Protein AF-A0A8D8QLC4-F1 (afdb_monomer_lite)

Sequence (156 aa):
MTACIPCSSRIAPEDLDRWTDNIQNVLMADEGRGRSSHQKAEACAKFKRDARALVEYADENINFNVHQMTLLYAALDKDLEDLHNALARTLSSTSHLLDNEYVIFRKYLLKQKLSLHKKHGHSSGKLSPTSQAAKDRQNEGLHAKHHHHHGIGSAK

Secondary structure (DSSP, 8-state):
--PPPPTTPPPPHHHHHHHHH-HHHHHHSHHHHHHHHHHHHHHHHHHHHHHHHHHHHHHHHS---HHHHHHHHHHHTS-HHHHHHHHHHHHHHHHHHHHHHHHHHHHHHHHHHHHHHHHHTS-S--------------------------------

Organism: NCBI:txid428564

Radius of gyration: 39.51 Å; chains: 1; bounding box: 55×62×118 Å

pLDDT: mean 75.78, std 21.24, range [33.44, 96.88]

Structure (mmCIF, N/CA/C/O backbone):
data_AF-A0A8D8QLC4-F1
#
_entry.id   AF-A0A8D8QLC4-F1
#
loop_
_atom_site.group_PDB
_atom_site.id
_atom_site.type_symbol
_atom_site.label_atom_id
_atom_site.label_alt_id
_atom_site.label_comp_id
_atom_site.label_asym_id
_atom_site.label_entity_id
_atom_site.label_seq_id
_atom_site.pdbx_PDB_ins_code
_atom_site.Cartn_x
_atom_site.Cartn_y
_atom_site.Cartn_z
_atom_site.occupancy
_atom_site.B_iso_or_equiv
_atom_site.auth_seq_id
_atom_site.auth_comp_id
_atom_site.auth_asym_id
_atom_site.auth_atom_id
_atom_site.pdbx_PDB_model_num
ATOM 1 N N . MET A 1 1 ? 9.862 -5.034 -32.829 1.00 33.81 1 MET A N 1
ATOM 2 C CA . MET A 1 1 ? 10.266 -5.920 -31.718 1.00 33.81 1 MET A CA 1
ATOM 3 C C . MET A 1 1 ? 11.214 -5.123 -30.836 1.00 33.81 1 MET A C 1
ATOM 5 O O . MET A 1 1 ? 12.350 -4.912 -31.231 1.00 33.81 1 MET A O 1
ATOM 9 N N . THR A 1 2 ? 10.734 -4.564 -29.728 1.00 42.97 2 THR A N 1
ATOM 10 C CA . THR A 1 2 ? 11.569 -3.819 -28.775 1.00 42.97 2 THR A CA 1
ATOM 11 C C . THR A 1 2 ? 12.297 -4.823 -27.887 1.00 42.97 2 THR A C 1
ATOM 13 O O . THR A 1 2 ? 11.678 -5.497 -27.069 1.00 42.97 2 THR A O 1
ATOM 16 N N . ALA A 1 3 ? 13.600 -4.985 -28.112 1.00 52.34 3 ALA A N 1
ATOM 17 C CA . ALA A 1 3 ? 14.446 -5.835 -27.286 1.00 52.34 3 ALA A CA 1
ATOM 18 C C . ALA A 1 3 ? 14.558 -5.230 -25.878 1.00 52.34 3 ALA A C 1
ATOM 20 O O . ALA A 1 3 ? 14.853 -4.044 -25.732 1.00 52.34 3 ALA A O 1
ATOM 21 N N . CYS A 1 4 ? 14.303 -6.032 -24.843 1.00 57.25 4 CYS A N 1
ATOM 22 C CA . CYS A 1 4 ? 14.562 -5.631 -23.464 1.00 57.25 4 CYS A CA 1
ATOM 23 C C . CYS A 1 4 ? 16.061 -5.356 -23.289 1.00 57.25 4 CYS A C 1
ATOM 25 O O . CYS A 1 4 ? 16.894 -6.186 -23.656 1.00 57.25 4 CYS A O 1
ATOM 27 N N . ILE A 1 5 ? 16.400 -4.200 -22.721 1.00 59.06 5 ILE A N 1
ATOM 28 C CA . ILE A 1 5 ? 17.781 -3.851 -22.385 1.00 59.06 5 ILE A CA 1
ATOM 29 C C . ILE A 1 5 ? 18.196 -4.710 -21.184 1.00 59.06 5 ILE A C 1
ATOM 31 O O . ILE A 1 5 ? 17.464 -4.731 -20.192 1.00 59.06 5 ILE A O 1
ATOM 35 N N . PRO A 1 6 ? 19.333 -5.424 -21.238 1.00 60.47 6 PRO A N 1
ATOM 36 C CA . PRO A 1 6 ? 19.808 -6.211 -20.108 1.00 60.47 6 PRO A CA 1
ATOM 37 C C . PRO A 1 6 ? 19.985 -5.317 -18.876 1.00 60.47 6 PRO A C 1
ATOM 39 O O . PRO A 1 6 ? 20.730 -4.342 -18.917 1.00 60.47 6 PRO A O 1
ATOM 42 N N . CYS A 1 7 ? 19.349 -5.660 -17.753 1.00 59.00 7 CYS A N 1
ATOM 43 C CA . CYS A 1 7 ? 19.458 -4.903 -16.496 1.00 59.00 7 CYS A CA 1
ATOM 44 C C . CYS A 1 7 ? 20.906 -4.790 -15.967 1.00 59.00 7 CYS A C 1
ATOM 46 O O . CYS A 1 7 ? 21.176 -3.996 -15.071 1.00 59.00 7 CYS A O 1
ATOM 48 N N . SER A 1 8 ? 21.834 -5.569 -16.529 1.00 58.56 8 SER A N 1
ATOM 49 C CA . SER A 1 8 ? 23.240 -5.699 -16.148 1.00 58.56 8 SER A CA 1
ATOM 50 C C . SER A 1 8 ? 24.239 -5.021 -17.099 1.00 58.56 8 SER A C 1
ATOM 52 O O . SER A 1 8 ? 25.445 -5.147 -16.879 1.00 58.56 8 SER A O 1
ATOM 54 N N . SER A 1 9 ? 23.807 -4.281 -18.130 1.00 70.19 9 SER A N 1
ATOM 55 C CA . SER A 1 9 ? 24.752 -3.459 -18.901 1.00 70.19 9 SER A CA 1
ATOM 56 C C . SER A 1 9 ? 25.266 -2.301 -18.038 1.00 70.19 9 SER A C 1
ATOM 58 O O . SER A 1 9 ? 24.480 -1.579 -17.419 1.00 70.19 9 SER A O 1
ATOM 60 N N . ARG A 1 10 ? 26.596 -2.141 -17.971 1.00 79.00 10 ARG A N 1
ATOM 61 C CA . ARG A 1 10 ? 27.237 -0.988 -17.322 1.00 79.00 10 ARG A CA 1
ATOM 62 C C . ARG A 1 10 ? 26.821 0.288 -18.051 1.00 79.00 10 ARG A C 1
ATOM 64 O O . ARG A 1 10 ? 26.969 0.360 -19.265 1.00 79.00 10 ARG A O 1
ATOM 71 N N . ILE A 1 11 ? 26.341 1.270 -17.294 1.00 82.25 11 ILE A N 1
ATOM 72 C CA . ILE A 1 11 ? 26.126 2.634 -17.786 1.00 82.25 11 ILE A CA 1
ATOM 73 C C . ILE A 1 11 ? 27.504 3.295 -17.866 1.00 82.25 11 ILE A C 1
ATOM 75 O O . ILE A 1 11 ? 28.285 3.190 -16.914 1.00 82.25 11 ILE A O 1
ATOM 79 N N . ALA A 1 12 ? 27.820 3.923 -18.997 1.00 86.50 12 ALA A N 1
ATOM 80 C CA . ALA A 1 12 ? 29.037 4.716 -19.108 1.00 86.50 12 ALA A CA 1
ATOM 81 C C . ALA A 1 12 ? 28.963 5.895 -18.114 1.00 86.50 12 ALA A C 1
ATOM 83 O O . ALA A 1 12 ? 27.895 6.502 -17.998 1.00 86.50 12 ALA A O 1
ATOM 84 N N . PRO A 1 13 ? 30.035 6.225 -17.373 1.00 86.31 13 PRO A N 1
ATOM 85 C CA . PRO A 1 13 ? 30.008 7.313 -16.392 1.00 86.31 13 PRO A CA 1
ATOM 86 C C . PRO A 1 13 ? 29.487 8.639 -16.965 1.00 86.31 13 PRO A C 1
ATOM 88 O O . PRO A 1 13 ? 28.714 9.331 -16.315 1.00 86.31 13 PRO A O 1
ATOM 91 N N . GLU A 1 14 ? 29.817 8.939 -18.220 1.00 88.12 14 GLU A N 1
ATOM 92 C CA . GLU A 1 14 ? 29.409 10.160 -18.919 1.00 88.12 14 GLU A CA 1
ATOM 93 C C . GLU A 1 14 ? 27.904 10.184 -19.225 1.00 88.12 14 GLU A C 1
ATOM 95 O O . GLU A 1 14 ? 27.262 11.236 -19.207 1.00 88.12 14 GLU A O 1
ATOM 100 N N . ASP A 1 15 ? 27.328 9.015 -19.513 1.00 84.25 15 ASP A N 1
ATOM 101 C CA . ASP A 1 15 ? 25.888 8.867 -19.706 1.00 84.25 15 ASP A CA 1
ATOM 102 C C . ASP A 1 15 ? 25.151 8.972 -18.374 1.00 84.25 15 ASP A C 1
ATOM 104 O O . ASP A 1 15 ? 24.078 9.569 -18.329 1.00 84.25 15 ASP A O 1
ATOM 108 N N . LEU A 1 16 ? 25.738 8.443 -17.296 1.00 86.19 16 LEU A N 1
ATOM 109 C CA . LEU A 1 16 ? 25.187 8.551 -15.951 1.00 86.19 16 LEU A CA 1
ATOM 110 C C . LEU A 1 16 ? 25.125 10.013 -15.502 1.00 86.19 16 LEU A C 1
ATOM 112 O O . LEU A 1 16 ? 24.038 10.462 -15.149 1.00 86.19 16 LEU A O 1
ATOM 116 N N . ASP A 1 17 ? 26.237 10.749 -15.593 1.00 87.75 17 ASP A N 1
ATOM 117 C CA . ASP A 1 17 ? 26.304 12.169 -15.226 1.00 87.75 17 ASP A CA 1
ATOM 118 C C . ASP A 1 17 ? 25.261 12.979 -16.012 1.00 87.75 17 ASP A C 1
ATOM 120 O O . ASP A 1 17 ? 24.393 13.640 -15.432 1.00 87.75 17 ASP A O 1
ATOM 124 N N . ARG A 1 18 ? 25.236 12.806 -17.343 1.00 88.25 18 ARG A N 1
ATOM 125 C CA . ARG A 1 18 ? 24.264 13.470 -18.224 1.00 88.25 18 ARG A CA 1
ATOM 126 C C . ARG A 1 18 ? 22.819 13.126 -17.862 1.00 88.25 18 ARG A C 1
ATOM 128 O O . ARG A 1 18 ? 21.941 13.987 -17.942 1.00 88.25 18 ARG A O 1
ATOM 135 N N . TRP A 1 19 ? 22.533 11.871 -17.527 1.00 88.44 19 TRP A N 1
ATOM 136 C CA . TRP A 1 19 ? 21.195 11.424 -17.137 1.00 88.44 19 TRP A CA 1
ATOM 137 C C . TRP A 1 19 ? 20.780 11.952 -15.766 1.00 88.44 19 TRP A C 1
ATOM 139 O O . TRP A 1 19 ? 19.604 12.255 -15.571 1.00 88.44 19 TRP A O 1
ATOM 149 N N . THR A 1 20 ? 21.718 12.101 -14.833 1.00 87.94 20 THR A N 1
ATOM 150 C CA . THR A 1 20 ? 21.427 12.628 -13.496 1.00 87.94 20 THR A CA 1
ATOM 151 C C . THR A 1 20 ? 21.218 14.138 -13.466 1.00 87.94 20 THR A C 1
ATOM 153 O O . THR A 1 20 ? 20.483 14.613 -12.604 1.00 87.94 20 THR A O 1
ATOM 156 N N . ASP A 1 21 ? 21.768 14.884 -14.427 1.00 90.19 21 ASP A N 1
ATOM 157 C CA . ASP A 1 21 ? 21.610 16.343 -14.495 1.00 90.19 21 ASP A CA 1
ATOM 158 C C . ASP A 1 21 ? 20.165 16.788 -14.779 1.00 90.19 21 ASP A C 1
ATOM 160 O O . ASP A 1 21 ? 19.713 17.828 -14.295 1.00 90.19 21 ASP A O 1
ATOM 164 N N . ASN A 1 22 ? 19.424 16.032 -15.599 1.00 87.81 22 ASN A N 1
ATOM 165 C CA . ASN A 1 22 ? 18.064 16.394 -15.999 1.00 87.81 22 ASN A CA 1
ATOM 166 C C . ASN A 1 22 ? 17.252 15.167 -16.428 1.00 87.81 22 ASN A C 1
ATOM 168 O O . ASN A 1 22 ? 17.660 14.407 -17.305 1.00 87.81 22 ASN A O 1
ATOM 172 N N . ILE A 1 23 ? 16.030 15.039 -15.904 1.00 87.38 23 ILE A N 1
ATOM 173 C CA . ILE A 1 23 ? 15.100 13.966 -16.274 1.00 87.38 23 ILE A CA 1
ATOM 174 C C . ILE A 1 23 ? 14.807 13.915 -17.782 1.00 87.38 23 ILE A C 1
ATOM 176 O O . ILE A 1 23 ? 14.619 12.834 -18.332 1.00 87.38 23 ILE A O 1
ATOM 180 N N . GLN A 1 24 ? 14.830 15.052 -18.483 1.00 89.12 24 GLN A N 1
ATOM 181 C CA . GLN A 1 24 ? 14.664 15.082 -19.937 1.00 89.12 24 GLN A CA 1
ATOM 182 C C . GLN A 1 24 ? 15.781 14.318 -20.658 1.00 89.12 24 GLN A C 1
ATOM 184 O O . GLN A 1 24 ? 15.518 13.662 -21.661 1.00 89.12 24 GLN A O 1
ATOM 189 N N . ASN A 1 25 ? 17.002 14.298 -20.118 1.00 89.56 25 ASN A N 1
ATOM 190 C CA . ASN A 1 25 ? 18.113 13.549 -20.707 1.00 89.56 25 ASN A CA 1
ATOM 191 C C . ASN A 1 25 ? 17.887 12.031 -20.607 1.00 89.56 25 ASN A C 1
ATOM 193 O O . ASN A 1 25 ? 18.205 11.299 -21.544 1.00 89.56 25 ASN A O 1
ATOM 197 N N . VAL A 1 26 ? 17.279 11.568 -19.508 1.00 86.88 26 VAL A N 1
ATOM 198 C CA . VAL A 1 26 ? 16.843 10.171 -19.333 1.00 86.88 26 VAL A CA 1
ATOM 199 C C . VAL A 1 26 ? 15.726 9.836 -20.313 1.00 86.88 26 VAL A C 1
ATOM 201 O O . V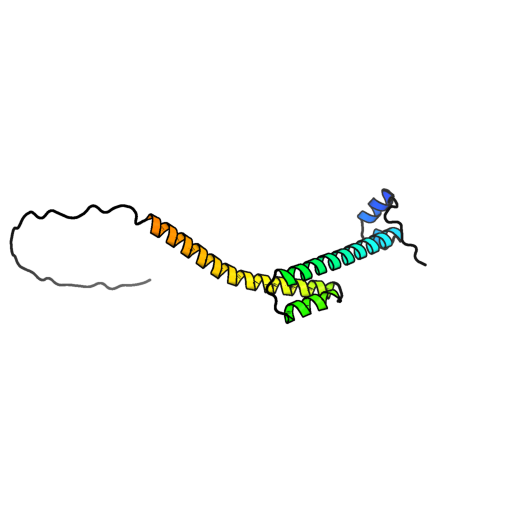AL A 1 26 ? 15.755 8.788 -20.950 1.00 86.88 26 VAL A O 1
ATOM 204 N N . LEU A 1 27 ? 14.741 10.730 -20.439 1.00 86.44 27 LEU A N 1
ATOM 205 C CA . LEU A 1 27 ? 13.567 10.508 -21.275 1.00 86.44 27 LEU A CA 1
ATOM 206 C C . LEU A 1 27 ? 13.882 10.551 -22.765 1.00 86.44 27 LEU A C 1
ATOM 208 O O . LEU A 1 27 ? 13.174 9.895 -23.515 1.00 86.44 27 LEU A O 1
ATOM 212 N N . MET A 1 28 ? 14.901 11.291 -23.202 1.00 86.81 28 MET A N 1
ATOM 213 C CA . MET A 1 28 ? 15.283 11.374 -24.614 1.00 86.81 28 MET A CA 1
ATOM 214 C C . MET A 1 28 ? 16.191 10.219 -25.053 1.00 86.81 28 MET A C 1
ATOM 216 O O . MET A 1 28 ? 16.121 9.808 -26.211 1.00 86.81 28 MET A O 1
ATOM 220 N N . ALA A 1 29 ? 16.991 9.654 -24.145 1.00 85.38 29 ALA A N 1
ATOM 221 C CA . ALA A 1 29 ? 17.830 8.495 -24.431 1.00 85.38 29 ALA A CA 1
ATOM 222 C C . ALA A 1 29 ? 17.007 7.194 -24.436 1.00 85.38 29 ALA A C 1
ATOM 224 O O . ALA A 1 29 ? 16.302 6.901 -23.471 1.00 85.38 29 ALA A O 1
ATOM 225 N N . ASP A 1 30 ? 17.136 6.373 -25.484 1.00 83.19 30 ASP A N 1
ATOM 226 C CA . ASP A 1 30 ? 16.444 5.075 -25.567 1.00 83.19 30 ASP A CA 1
ATOM 227 C C . ASP A 1 30 ? 16.769 4.169 -24.375 1.00 83.19 30 ASP A C 1
ATOM 229 O O . ASP A 1 30 ? 15.872 3.563 -23.783 1.00 83.19 30 ASP A O 1
ATOM 233 N N . GLU A 1 31 ? 18.040 4.136 -23.972 1.00 84.38 31 GLU A N 1
ATOM 234 C CA . GLU A 1 31 ? 18.481 3.348 -22.826 1.00 84.38 31 GLU A CA 1
ATOM 235 C C . GLU A 1 31 ? 17.983 3.910 -21.488 1.00 84.38 31 GLU A C 1
ATOM 237 O O . GLU A 1 31 ? 17.482 3.152 -20.653 1.00 84.38 31 GLU A O 1
ATOM 242 N N . GLY A 1 32 ? 18.036 5.233 -21.306 1.00 82.19 32 GLY A N 1
ATOM 243 C CA . GLY A 1 32 ? 17.521 5.903 -20.110 1.00 82.19 32 GLY A CA 1
ATOM 244 C C . GLY A 1 32 ? 16.019 5.669 -19.924 1.00 82.19 32 GLY A C 1
ATOM 245 O O . GLY A 1 32 ? 15.570 5.254 -18.852 1.00 82.19 32 GLY A O 1
ATOM 246 N N . ARG A 1 33 ? 15.239 5.831 -20.997 1.00 85.94 33 ARG A N 1
ATOM 247 C CA . ARG A 1 33 ? 13.795 5.567 -21.028 1.00 85.94 33 ARG A CA 1
ATOM 248 C C . ARG A 1 33 ? 13.478 4.102 -20.742 1.00 85.94 33 ARG A C 1
ATOM 250 O O . ARG A 1 33 ? 12.586 3.823 -19.939 1.00 85.94 33 ARG A O 1
ATOM 257 N N . GLY A 1 34 ? 14.207 3.171 -21.359 1.00 84.12 34 GLY A N 1
ATOM 258 C CA . GLY A 1 34 ? 14.033 1.736 -21.125 1.00 84.12 34 GLY A CA 1
ATOM 259 C C . GLY A 1 34 ? 14.256 1.360 -19.659 1.00 84.12 34 GLY A C 1
ATOM 260 O O . GLY A 1 34 ? 13.416 0.691 -19.054 1.00 84.12 34 GLY A O 1
ATOM 261 N N . ARG A 1 35 ? 15.340 1.857 -19.055 1.00 83.81 35 ARG A N 1
ATOM 262 C CA . ARG A 1 35 ? 15.681 1.605 -17.646 1.00 83.81 35 ARG A CA 1
ATOM 263 C C . ARG A 1 35 ? 14.690 2.246 -16.677 1.00 83.81 35 ARG A C 1
ATOM 265 O O . ARG A 1 35 ? 14.242 1.577 -15.750 1.00 83.81 35 ARG A O 1
ATOM 272 N N . SER A 1 36 ? 14.295 3.497 -16.914 1.00 85.25 36 SER A N 1
ATOM 273 C CA . SER A 1 36 ? 13.286 4.187 -16.098 1.00 85.25 36 SER A CA 1
ATOM 274 C C . SER A 1 36 ? 11.936 3.461 -16.136 1.00 85.25 36 SER A C 1
ATOM 276 O O . SER A 1 36 ? 11.323 3.215 -15.095 1.00 85.25 36 SER A O 1
ATOM 278 N N . SER A 1 37 ? 11.499 3.030 -17.325 1.00 85.12 37 SER A N 1
ATOM 279 C CA . SER A 1 37 ? 10.267 2.253 -17.482 1.00 85.12 37 SER A CA 1
ATOM 280 C C . SER A 1 37 ? 10.347 0.899 -16.778 1.00 85.12 37 SER A C 1
ATOM 282 O O . SER A 1 37 ? 9.384 0.500 -16.122 1.00 85.12 37 SER A O 1
ATOM 284 N N . HIS A 1 38 ? 11.479 0.196 -16.887 1.00 85.69 38 HIS A N 1
ATOM 285 C CA . HIS A 1 38 ? 11.693 -1.068 -16.184 1.00 85.69 38 HIS A CA 1
ATOM 286 C C . HIS A 1 38 ? 11.625 -0.875 -14.667 1.00 85.69 38 HIS A C 1
ATOM 288 O O . HIS A 1 38 ? 10.896 -1.589 -13.984 1.00 85.69 38 HIS A O 1
ATOM 294 N N . GLN A 1 39 ? 12.344 0.115 -14.135 1.00 86.00 39 GLN A N 1
ATOM 295 C CA . GLN A 1 39 ? 12.371 0.398 -12.703 1.00 86.00 39 GLN A CA 1
ATOM 296 C C . GLN A 1 39 ? 10.977 0.759 -12.174 1.00 86.00 39 GLN A C 1
ATOM 298 O O . GLN A 1 39 ? 10.567 0.277 -11.117 1.00 86.00 39 GLN A O 1
ATOM 303 N N . LYS A 1 40 ? 10.204 1.545 -12.935 1.00 87.06 40 LYS A N 1
ATOM 304 C CA . LYS A 1 40 ? 8.806 1.839 -12.606 1.00 87.06 40 LYS A CA 1
ATOM 305 C C . LYS A 1 40 ? 7.955 0.568 -12.590 1.00 87.06 40 LYS A C 1
ATOM 307 O O . LYS A 1 40 ? 7.199 0.369 -11.643 1.00 87.06 40 LYS A O 1
ATOM 312 N N . ALA A 1 41 ? 8.070 -0.288 -13.605 1.00 87.38 41 ALA A N 1
ATOM 313 C CA . ALA A 1 41 ? 7.319 -1.542 -13.678 1.00 87.38 41 ALA A CA 1
ATOM 314 C C . ALA A 1 41 ? 7.656 -2.487 -12.511 1.00 87.38 41 ALA A C 1
ATOM 316 O O . ALA A 1 41 ? 6.755 -3.067 -11.906 1.00 87.38 41 ALA A O 1
ATOM 317 N N . GLU A 1 42 ? 8.933 -2.586 -12.144 1.00 89.44 42 GLU A N 1
ATOM 318 C CA . GLU A 1 42 ? 9.394 -3.375 -11.003 1.00 89.44 42 GLU A CA 1
ATOM 319 C C . GLU A 1 42 ? 8.849 -2.834 -9.675 1.00 89.44 42 GLU A C 1
ATOM 321 O O . GLU A 1 42 ? 8.304 -3.598 -8.876 1.00 89.44 42 GLU A O 1
ATOM 326 N N . ALA A 1 43 ? 8.906 -1.515 -9.464 1.00 89.56 43 ALA A N 1
ATOM 327 C CA . ALA A 1 43 ? 8.319 -0.873 -8.290 1.00 89.56 43 ALA A CA 1
ATOM 328 C C . ALA A 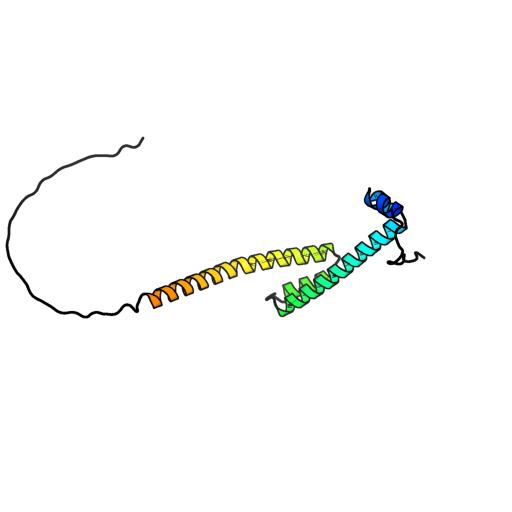1 43 ? 6.800 -1.110 -8.207 1.00 89.56 43 ALA A C 1
ATOM 330 O O . ALA A 1 43 ? 6.281 -1.430 -7.138 1.00 89.56 43 ALA A O 1
ATOM 331 N N . CYS A 1 44 ? 6.094 -1.031 -9.340 1.00 89.62 44 CYS A N 1
ATOM 332 C CA . CYS A 1 44 ? 4.661 -1.318 -9.430 1.00 89.62 44 CYS A CA 1
ATOM 333 C C . CYS A 1 44 ? 4.343 -2.774 -9.054 1.00 89.62 44 CYS A C 1
ATOM 335 O O . CYS A 1 44 ? 3.428 -3.036 -8.271 1.00 89.62 44 CYS A O 1
ATOM 337 N N . ALA A 1 45 ? 5.111 -3.726 -9.589 1.00 91.62 45 ALA A N 1
ATOM 338 C CA . ALA A 1 45 ? 4.951 -5.145 -9.289 1.00 91.62 45 ALA A CA 1
ATOM 339 C C . ALA A 1 45 ? 5.255 -5.450 -7.815 1.00 91.62 45 ALA A C 1
ATOM 341 O O . ALA A 1 45 ? 4.519 -6.203 -7.174 1.00 91.62 45 ALA A O 1
ATOM 342 N N . LYS A 1 46 ? 6.307 -4.833 -7.261 1.00 94.56 46 LYS A N 1
ATOM 343 C CA . LYS A 1 46 ? 6.648 -4.941 -5.841 1.00 94.56 46 LYS A CA 1
ATOM 344 C C . LYS A 1 46 ? 5.525 -4.398 -4.963 1.00 94.56 46 LYS A C 1
ATOM 346 O O . LYS A 1 46 ? 5.089 -5.106 -4.066 1.00 94.56 46 LYS A O 1
ATOM 351 N N . PHE A 1 47 ? 5.012 -3.204 -5.254 1.00 94.31 47 PHE A N 1
ATOM 352 C CA . PHE A 1 47 ? 3.912 -2.618 -4.490 1.00 94.31 47 PHE A CA 1
ATOM 353 C C . PHE A 1 47 ? 2.672 -3.515 -4.489 1.00 94.31 47 PHE A C 1
ATOM 355 O O . PHE A 1 47 ? 2.110 -3.768 -3.430 1.00 94.31 47 PHE A O 1
ATOM 362 N N . LYS A 1 48 ? 2.268 -4.063 -5.646 1.00 94.25 48 LYS A N 1
ATOM 363 C CA . LYS A 1 48 ? 1.131 -4.998 -5.700 1.00 94.25 48 LYS A CA 1
ATOM 364 C C . LYS A 1 48 ? 1.373 -6.264 -4.875 1.00 94.25 48 LYS A C 1
ATOM 366 O O . LYS A 1 48 ? 0.435 -6.764 -4.264 1.00 94.25 48 LYS A O 1
ATOM 371 N N . ARG A 1 49 ? 2.604 -6.785 -4.851 1.00 96.44 49 ARG A N 1
ATOM 372 C CA . ARG A 1 49 ? 2.967 -7.939 -4.015 1.00 96.44 49 ARG A CA 1
ATOM 373 C C . ARG A 1 49 ? 2.860 -7.604 -2.528 1.00 96.44 49 ARG A C 1
ATOM 375 O O . ARG A 1 49 ? 2.228 -8.350 -1.790 1.00 96.44 49 ARG A O 1
ATOM 382 N N . ASP A 1 50 ? 3.425 -6.472 -2.120 1.00 96.38 50 ASP A N 1
ATOM 383 C CA . ASP A 1 50 ? 3.396 -6.016 -0.729 1.00 96.38 50 ASP A CA 1
ATOM 384 C C . ASP A 1 50 ? 1.953 -5.723 -0.275 1.00 96.38 50 ASP A C 1
ATOM 386 O O . ASP A 1 50 ? 1.561 -6.086 0.830 1.00 96.38 50 ASP A O 1
ATOM 390 N N . ALA A 1 51 ? 1.128 -5.143 -1.153 1.00 96.50 51 ALA A N 1
ATOM 391 C CA . ALA A 1 51 ? -0.290 -4.908 -0.897 1.00 96.50 51 ALA A CA 1
ATOM 392 C C . ALA A 1 51 ? -1.078 -6.213 -0.706 1.00 96.50 51 ALA A C 1
ATOM 394 O O . ALA A 1 51 ? -1.914 -6.277 0.189 1.00 96.50 51 ALA A O 1
ATOM 395 N N . ARG A 1 52 ? -0.804 -7.263 -1.498 1.00 96.88 52 ARG A N 1
ATOM 396 C CA . ARG A 1 52 ? -1.425 -8.588 -1.302 1.00 96.88 52 ARG A CA 1
ATOM 397 C C . ARG A 1 52 ? -1.077 -9.165 0.063 1.00 96.88 52 ARG A C 1
ATOM 399 O O . ARG A 1 52 ? -1.984 -9.514 0.805 1.00 96.88 52 ARG A O 1
ATOM 406 N N . ALA A 1 53 ? 0.208 -9.167 0.414 1.00 96.75 53 ALA A N 1
ATOM 407 C CA . ALA A 1 53 ? 0.665 -9.654 1.713 1.00 96.75 53 ALA A CA 1
ATOM 408 C C . ALA A 1 53 ? 0.020 -8.880 2.878 1.00 96.75 53 ALA A C 1
ATOM 410 O O . ALA A 1 53 ? -0.327 -9.461 3.902 1.00 96.75 53 ALA A O 1
ATOM 411 N N . LEU A 1 54 ? -0.182 -7.568 2.716 1.00 95.31 54 LEU A N 1
ATOM 412 C CA . LEU A 1 54 ? -0.866 -6.747 3.713 1.00 95.31 54 LEU A CA 1
ATOM 413 C C . LEU A 1 54 ? -2.354 -7.107 3.853 1.00 95.31 54 LEU A C 1
ATOM 415 O O . LEU A 1 54 ? -2.860 -7.145 4.972 1.00 95.31 54 LEU A O 1
ATOM 419 N N . VAL A 1 55 ? -3.054 -7.360 2.742 1.00 95.25 55 VAL A N 1
ATOM 420 C CA . VAL A 1 55 ? -4.468 -7.772 2.761 1.00 95.25 55 VAL A CA 1
ATOM 421 C C . VAL A 1 55 ? -4.625 -9.165 3.373 1.00 95.25 55 VAL A C 1
ATOM 423 O O . VAL A 1 55 ? -5.499 -9.344 4.212 1.00 95.25 55 VAL A O 1
ATOM 426 N N . GLU A 1 56 ? -3.752 -10.115 3.032 1.00 95.25 56 GLU A N 1
ATOM 427 C CA . GLU A 1 56 ? -3.724 -11.455 3.641 1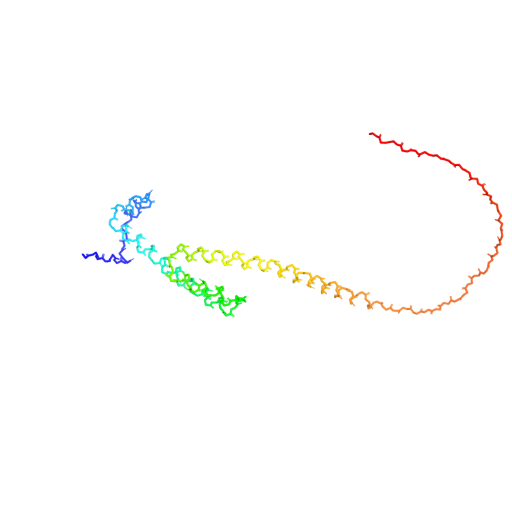.00 95.25 56 GLU A CA 1
ATOM 428 C C . GLU A 1 56 ? -3.487 -11.372 5.156 1.00 95.25 56 GLU A C 1
ATOM 430 O O . GLU A 1 56 ? -4.231 -11.954 5.941 1.00 95.25 56 GLU A O 1
ATOM 435 N N . TYR A 1 57 ? -2.515 -10.561 5.590 1.00 94.31 57 TYR A N 1
ATOM 436 C CA . TYR A 1 57 ? -2.284 -10.321 7.015 1.00 94.31 57 TYR A CA 1
ATOM 437 C C . TYR A 1 57 ? -3.523 -9.736 7.705 1.00 94.31 57 TYR A C 1
ATOM 439 O O . TYR A 1 57 ? -3.849 -10.126 8.828 1.00 94.31 57 TYR A O 1
ATOM 447 N N . ALA A 1 58 ? -4.210 -8.797 7.052 1.00 92.19 58 ALA A N 1
ATOM 448 C CA . ALA A 1 58 ? -5.405 -8.169 7.596 1.00 92.19 58 ALA A CA 1
ATOM 449 C C . ALA A 1 58 ? -6.572 -9.154 7.761 1.00 92.19 58 ALA A C 1
ATOM 451 O O . ALA A 1 58 ? -7.284 -9.049 8.755 1.00 92.19 58 ALA A O 1
ATOM 452 N N . ASP A 1 59 ? -6.734 -10.106 6.841 1.00 93.31 59 ASP A N 1
ATOM 453 C CA . ASP A 1 59 ? -7.778 -11.139 6.895 1.00 93.31 59 ASP A CA 1
ATOM 454 C C . ASP A 1 59 ? -7.658 -12.015 8.154 1.00 93.31 59 ASP A C 1
ATOM 456 O O . ASP A 1 59 ? -8.644 -12.361 8.799 1.00 93.31 59 ASP A O 1
ATOM 460 N N . GLU A 1 60 ? -6.421 -12.329 8.544 1.00 92.44 60 GLU A N 1
ATOM 461 C CA . GLU A 1 60 ? -6.136 -13.199 9.688 1.00 92.44 60 GLU A CA 1
ATOM 462 C C . GLU A 1 60 ? -6.026 -12.445 11.022 1.00 92.44 60 GLU A C 1
ATOM 464 O O . GLU A 1 60 ? -6.318 -13.006 12.079 1.00 92.44 60 GLU A O 1
ATOM 469 N N . ASN A 1 61 ? -5.571 -11.186 10.998 1.00 89.38 61 ASN A N 1
ATOM 470 C CA . ASN A 1 61 ? -5.120 -10.485 12.208 1.00 89.38 61 ASN A CA 1
ATOM 471 C C . ASN A 1 61 ? -5.923 -9.229 12.552 1.00 89.38 61 ASN A C 1
ATOM 473 O O . ASN A 1 61 ? -5.764 -8.687 13.648 1.00 89.38 61 ASN A O 1
ATOM 477 N N . ILE A 1 62 ? -6.762 -8.732 11.644 1.00 86.50 62 ILE A N 1
ATOM 478 C CA . ILE A 1 62 ? -7.564 -7.529 11.869 1.00 86.50 62 ILE A CA 1
ATOM 479 C C . ILE A 1 62 ? -9.037 -7.922 11.879 1.00 86.50 62 ILE A C 1
ATOM 481 O O . ILE A 1 62 ? -9.506 -8.684 11.044 1.00 86.50 62 ILE A O 1
ATOM 485 N N . ASN A 1 63 ? -9.799 -7.373 12.827 1.00 85.19 63 ASN A N 1
ATOM 486 C CA . ASN A 1 63 ? -11.232 -7.638 12.951 1.00 85.19 63 ASN A CA 1
ATOM 487 C C . ASN A 1 63 ? -12.054 -6.844 11.916 1.00 85.19 63 ASN A C 1
ATOM 489 O O . ASN A 1 63 ? -12.910 -6.027 12.267 1.00 85.19 63 ASN A O 1
ATOM 493 N N . PHE A 1 64 ? -11.749 -7.030 10.633 1.00 88.50 64 PHE A N 1
ATOM 494 C CA . PHE A 1 64 ? -12.542 -6.484 9.544 1.00 88.50 64 PHE A CA 1
ATOM 495 C C . PHE A 1 64 ? -13.782 -7.331 9.299 1.00 88.50 64 PHE A C 1
ATOM 497 O O . PHE A 1 64 ? -13.764 -8.555 9.389 1.00 88.50 64 PHE A O 1
ATOM 504 N N . ASN A 1 65 ? -14.889 -6.673 8.958 1.00 89.88 65 ASN A N 1
ATOM 505 C CA . ASN A 1 65 ? -16.065 -7.406 8.514 1.00 89.88 65 ASN A CA 1
ATOM 506 C C . ASN A 1 65 ? -15.887 -7.904 7.068 1.00 89.88 65 ASN A C 1
ATOM 508 O O . ASN A 1 65 ? -15.083 -7.378 6.294 1.00 89.88 65 ASN A O 1
ATOM 512 N N . VAL A 1 66 ? -16.703 -8.889 6.683 1.00 92.00 66 VAL A N 1
ATOM 513 C CA . VAL A 1 66 ? -16.661 -9.521 5.351 1.00 92.00 66 VAL A CA 1
ATOM 514 C C . VAL A 1 66 ? -16.753 -8.495 4.218 1.00 92.00 66 VAL A C 1
ATOM 516 O O . VAL A 1 66 ? -16.082 -8.634 3.197 1.00 92.00 66 VAL A O 1
ATOM 519 N N . HIS A 1 67 ? -17.551 -7.438 4.389 1.00 91.00 67 HIS A N 1
ATOM 520 C CA . HIS A 1 67 ? -17.695 -6.398 3.374 1.00 91.00 67 HIS A CA 1
ATOM 521 C C . HIS A 1 67 ? -16.400 -5.589 3.190 1.00 91.00 67 HIS A C 1
ATOM 523 O O . HIS A 1 67 ? -15.976 -5.377 2.057 1.00 91.00 67 HIS A O 1
ATOM 529 N N . GLN A 1 68 ? -15.733 -5.197 4.279 1.00 90.75 68 GLN A N 1
ATOM 530 C CA . GLN A 1 68 ? -14.444 -4.496 4.237 1.00 90.75 68 GLN A CA 1
ATOM 531 C C . GLN A 1 68 ? -13.356 -5.350 3.576 1.00 90.75 68 GLN A C 1
ATOM 533 O O . GLN A 1 68 ? -12.660 -4.859 2.688 1.00 90.75 68 GLN A O 1
ATOM 538 N N . MET A 1 69 ? -13.266 -6.635 3.934 1.00 94.75 69 MET A N 1
ATOM 539 C CA . MET A 1 69 ? -12.321 -7.556 3.294 1.00 94.75 69 MET A CA 1
ATOM 540 C C . MET A 1 69 ? -12.619 -7.752 1.807 1.00 94.75 69 MET A C 1
ATOM 542 O O . MET A 1 69 ? -11.707 -7.719 0.985 1.00 94.75 69 MET A O 1
ATOM 546 N N . THR A 1 70 ? -13.896 -7.859 1.429 1.00 94.44 70 THR A N 1
ATOM 547 C CA . THR A 1 70 ? -14.302 -7.961 0.017 1.00 94.44 70 THR A CA 1
ATOM 548 C C . THR A 1 70 ? -13.832 -6.750 -0.792 1.00 94.44 70 THR A C 1
ATOM 550 O O . THR A 1 70 ? -13.336 -6.905 -1.907 1.00 94.44 70 THR A O 1
ATOM 553 N N . LEU A 1 71 ? -13.949 -5.540 -0.235 1.00 93.00 71 LEU A N 1
ATOM 554 C CA . LEU A 1 71 ? -13.480 -4.319 -0.892 1.00 93.00 71 LEU A CA 1
ATOM 555 C C . LEU A 1 71 ? -11.952 -4.290 -1.045 1.00 93.00 71 LEU A C 1
ATOM 557 O O . LEU A 1 71 ? -11.463 -3.852 -2.085 1.00 93.00 71 LEU A O 1
ATOM 561 N N . LEU A 1 72 ? -11.207 -4.772 -0.046 1.00 93.88 72 LEU A N 1
ATOM 562 C CA . LEU A 1 72 ? -9.746 -4.867 -0.104 1.00 93.88 72 LEU A CA 1
ATOM 563 C C . LEU A 1 72 ? -9.278 -5.863 -1.166 1.00 93.88 72 LEU A C 1
ATOM 565 O O . LEU A 1 72 ? -8.431 -5.516 -1.989 1.00 93.88 72 LEU A O 1
ATOM 569 N N . TYR A 1 73 ? -9.867 -7.060 -1.209 1.00 95.56 73 TYR A N 1
ATOM 570 C CA . TYR A 1 73 ? -9.553 -8.040 -2.247 1.00 95.56 73 TYR A CA 1
ATOM 571 C C . TYR A 1 73 ? -9.914 -7.524 -3.643 1.00 95.56 73 TYR A C 1
ATOM 573 O O . TYR A 1 73 ? -9.097 -7.615 -4.556 1.00 95.56 73 TYR A O 1
ATOM 581 N N . ALA A 1 74 ? -11.078 -6.885 -3.804 1.00 95.31 74 ALA A N 1
ATOM 582 C CA . ALA A 1 74 ? -11.469 -6.284 -5.078 1.00 95.31 74 ALA A CA 1
ATOM 583 C C . ALA A 1 74 ? -10.516 -5.162 -5.531 1.00 95.31 74 ALA A C 1
ATOM 585 O O . ALA A 1 74 ? -10.338 -4.960 -6.733 1.00 95.31 74 ALA A O 1
ATOM 586 N N . ALA A 1 75 ? -9.896 -4.431 -4.598 1.00 95.75 75 ALA A N 1
ATOM 587 C CA . ALA A 1 75 ? -8.935 -3.376 -4.911 1.00 95.75 75 ALA A CA 1
ATOM 588 C C . ALA A 1 75 ? -7.600 -3.916 -5.456 1.00 95.75 75 ALA A C 1
ATOM 590 O O . ALA A 1 75 ? -6.934 -3.220 -6.220 1.00 95.75 75 ALA A O 1
ATOM 591 N N . LEU A 1 76 ? -7.209 -5.155 -5.130 1.00 95.44 76 LEU A N 1
ATOM 592 C CA . LEU A 1 76 ? -5.961 -5.762 -5.624 1.00 95.44 76 LEU A CA 1
ATOM 593 C C . LEU A 1 76 ? -5.951 -5.965 -7.150 1.00 95.44 76 LEU A C 1
ATOM 595 O O . LEU A 1 76 ? -4.883 -5.940 -7.780 1.00 95.44 76 LEU A O 1
ATOM 599 N N . ASP A 1 77 ? -7.137 -6.117 -7.738 1.00 94.12 77 ASP A N 1
ATOM 600 C CA . ASP A 1 77 ? -7.336 -6.283 -9.178 1.00 94.12 77 ASP A CA 1
ATOM 601 C C . ASP A 1 77 ? -7.491 -4.949 -9.926 1.00 94.12 77 ASP A C 1
ATOM 603 O O . ASP A 1 77 ? -7.516 -4.925 -11.157 1.00 94.12 77 ASP A O 1
ATOM 607 N N . LYS A 1 78 ? -7.555 -3.824 -9.204 1.00 93.12 78 LYS A N 1
ATOM 608 C CA . LYS A 1 78 ? -7.638 -2.481 -9.791 1.00 93.12 78 LYS A CA 1
ATOM 609 C C . LYS A 1 78 ? -6.267 -1.951 -10.212 1.00 93.12 78 LYS A C 1
ATOM 611 O O . LYS A 1 78 ? -5.225 -2.619 -10.094 1.00 93.12 78 LYS A O 1
ATOM 616 N N . ASP A 1 79 ? -6.273 -0.745 -10.770 1.00 94.00 79 ASP A N 1
ATOM 617 C CA . ASP A 1 79 ? -5.042 -0.006 -11.001 1.00 94.00 79 ASP A CA 1
ATOM 618 C C . ASP A 1 79 ? -4.375 0.406 -9.675 1.00 94.00 79 ASP A C 1
ATOM 620 O O . ASP A 1 79 ? -4.877 0.170 -8.573 1.00 94.00 79 ASP A O 1
ATOM 624 N N . LEU A 1 80 ? -3.163 0.947 -9.783 1.00 91.50 80 LEU A N 1
ATOM 625 C CA . LEU A 1 80 ? -2.355 1.299 -8.617 1.00 91.50 80 LEU A CA 1
ATOM 626 C C . LEU A 1 80 ? -2.940 2.451 -7.807 1.00 91.50 80 LEU A C 1
ATOM 628 O O . LEU A 1 80 ? -2.742 2.484 -6.594 1.00 91.50 80 LEU A O 1
ATOM 632 N N . GLU A 1 81 ? -3.617 3.388 -8.462 1.00 92.56 81 GLU A N 1
ATOM 633 C CA . GLU A 1 81 ? -4.165 4.569 -7.810 1.00 92.56 81 GLU A CA 1
ATOM 634 C C . GLU A 1 81 ? -5.386 4.187 -6.974 1.00 92.56 81 GLU A C 1
ATOM 636 O O . GLU A 1 81 ? -5.453 4.510 -5.787 1.00 92.56 81 GLU A O 1
ATOM 641 N N . ASP A 1 82 ? -6.290 3.394 -7.545 1.00 93.25 82 ASP A N 1
ATOM 642 C CA . ASP A 1 82 ? -7.440 2.829 -6.846 1.00 93.25 82 ASP A CA 1
ATOM 643 C C . ASP A 1 82 ? -7.015 1.952 -5.666 1.00 93.25 82 ASP A C 1
ATOM 645 O O . ASP A 1 82 ? -7.568 2.080 -4.568 1.00 93.25 82 ASP A O 1
ATOM 649 N N . LEU A 1 83 ? -6.008 1.093 -5.862 1.00 94.56 83 LEU A N 1
ATOM 650 C CA . LEU A 1 83 ? -5.459 0.253 -4.797 1.00 94.56 83 LEU A CA 1
ATOM 651 C C . LEU A 1 83 ? -4.870 1.105 -3.666 1.00 94.56 83 LEU A C 1
ATOM 653 O O . LEU A 1 83 ? -5.190 0.890 -2.496 1.00 94.56 83 LEU A O 1
ATOM 657 N N . HIS A 1 84 ? -4.050 2.101 -4.003 1.00 93.81 84 HIS A N 1
ATOM 658 C CA . HIS A 1 84 ? -3.487 3.027 -3.024 1.00 93.81 84 HIS A CA 1
ATOM 659 C C . HIS A 1 84 ? -4.591 3.761 -2.247 1.00 93.81 84 HIS A C 1
ATOM 661 O O . HIS A 1 84 ? -4.561 3.813 -1.018 1.00 93.81 84 HIS A O 1
ATOM 667 N N . ASN A 1 85 ? -5.613 4.263 -2.942 1.00 93.50 85 ASN A N 1
ATOM 668 C CA . ASN A 1 85 ? -6.735 4.975 -2.334 1.00 93.50 85 ASN A CA 1
ATOM 669 C C . ASN A 1 85 ? -7.607 4.069 -1.453 1.00 93.50 85 ASN A C 1
ATOM 671 O O . ASN A 1 85 ? -8.149 4.519 -0.439 1.00 93.50 85 ASN A O 1
ATOM 675 N N . ALA A 1 86 ? -7.778 2.798 -1.816 1.00 93.12 86 ALA A N 1
ATOM 676 C CA . ALA A 1 86 ? -8.474 1.817 -0.987 1.00 93.12 86 ALA A CA 1
ATOM 677 C C . ALA A 1 86 ? -7.698 1.525 0.307 1.00 93.12 86 ALA A C 1
ATOM 679 O O . ALA A 1 86 ? -8.283 1.558 1.395 1.00 93.12 86 ALA A O 1
ATOM 680 N N . LEU A 1 87 ? -6.381 1.319 0.209 1.00 93.44 87 LEU A N 1
ATOM 681 C CA . LEU A 1 87 ? -5.516 1.086 1.367 1.00 93.44 87 LEU A CA 1
ATOM 682 C C . LEU A 1 87 ? -5.452 2.310 2.288 1.00 93.44 87 LEU A C 1
ATOM 684 O O . LEU A 1 87 ? -5.617 2.164 3.496 1.00 93.44 87 LEU A O 1
ATOM 688 N N . ALA A 1 88 ? -5.296 3.516 1.736 1.00 92.75 88 ALA A N 1
ATOM 689 C CA . ALA A 1 88 ? -5.252 4.753 2.515 1.00 92.75 88 ALA A CA 1
ATOM 690 C C . ALA A 1 88 ? -6.547 4.976 3.313 1.00 92.75 88 ALA A C 1
ATOM 692 O O . ALA A 1 88 ? -6.502 5.242 4.514 1.00 92.75 88 ALA A O 1
ATOM 693 N N . ARG A 1 89 ? -7.714 4.792 2.676 1.00 90.75 89 ARG A N 1
ATOM 694 C CA . ARG A 1 89 ? -9.018 4.889 3.356 1.00 90.75 89 ARG A CA 1
ATOM 695 C C . ARG A 1 89 ? -9.172 3.846 4.457 1.00 90.75 89 ARG A C 1
ATOM 697 O O . ARG A 1 89 ? -9.658 4.168 5.541 1.00 90.75 89 ARG A O 1
ATOM 704 N N . THR A 1 90 ? -8.742 2.617 4.185 1.00 90.88 90 THR A N 1
ATOM 705 C CA . THR A 1 90 ? -8.777 1.527 5.163 1.00 90.88 90 THR A CA 1
ATOM 706 C C . THR A 1 90 ? -7.911 1.864 6.373 1.00 90.88 90 THR A C 1
ATOM 708 O O . THR A 1 90 ? -8.403 1.798 7.496 1.00 90.88 90 THR A O 1
ATOM 711 N N . LEU A 1 91 ? -6.676 2.326 6.148 1.00 90.12 91 LEU A N 1
ATOM 712 C CA . LEU A 1 91 ? -5.743 2.723 7.202 1.00 90.12 91 LEU A CA 1
ATOM 713 C C . LEU A 1 91 ? -6.314 3.841 8.084 1.00 90.12 91 LEU A C 1
ATOM 715 O O . LEU A 1 91 ? -6.295 3.731 9.313 1.00 90.12 91 LEU A O 1
ATOM 719 N N . SER A 1 92 ? -6.864 4.896 7.474 1.00 89.56 92 SER A N 1
ATOM 720 C CA . SER A 1 92 ? -7.509 5.985 8.216 1.00 89.56 92 SER A CA 1
ATOM 721 C C . SER A 1 92 ? -8.694 5.484 9.042 1.00 89.56 92 SER A C 1
ATOM 723 O O . SER A 1 92 ? -8.823 5.845 10.211 1.00 89.56 92 SER A O 1
ATOM 725 N N . SER A 1 93 ? -9.528 4.607 8.474 1.00 85.19 93 SER A N 1
ATOM 726 C CA . SER A 1 93 ? -10.658 4.020 9.198 1.00 85.19 93 SER A CA 1
ATOM 727 C C . SER A 1 93 ? -10.202 3.162 10.380 1.00 85.19 93 SER A C 1
ATOM 729 O O . SER A 1 93 ? -10.786 3.262 11.457 1.00 85.19 93 SER A O 1
ATOM 731 N N . THR A 1 94 ? -9.167 2.332 10.215 1.00 84.56 94 THR A N 1
ATOM 732 C CA . THR A 1 94 ? -8.636 1.505 11.309 1.00 84.56 94 THR A CA 1
ATOM 733 C C . THR A 1 94 ? -7.978 2.327 12.399 1.00 84.56 94 THR A C 1
ATOM 735 O O . THR A 1 94 ? -8.175 2.035 13.574 1.00 84.56 94 THR A O 1
ATOM 738 N N . SER A 1 95 ? -7.239 3.379 12.036 1.00 86.44 95 SER A N 1
ATOM 739 C CA . SER A 1 95 ? -6.594 4.258 13.015 1.00 86.44 95 SER A CA 1
ATOM 740 C C . SER A 1 95 ? -7.631 4.895 13.941 1.00 86.44 95 SER A C 1
ATOM 742 O O . SER A 1 95 ? -7.457 4.894 15.156 1.00 86.44 95 SER A O 1
ATOM 744 N N . HIS A 1 96 ? -8.755 5.354 13.383 1.00 82.94 96 HIS A N 1
ATOM 745 C CA . HIS A 1 96 ? -9.849 5.916 14.174 1.00 82.94 96 HIS A CA 1
ATOM 746 C C . HIS A 1 96 ? -10.523 4.901 15.109 1.00 82.94 96 HIS A C 1
ATOM 748 O O . HIS A 1 96 ? -10.967 5.274 16.197 1.00 82.94 96 HIS A O 1
ATOM 754 N N . LEU A 1 97 ? -10.614 3.626 14.716 1.00 78.12 97 LEU A N 1
ATOM 755 C CA . LEU A 1 97 ? -11.126 2.571 15.599 1.00 78.12 97 LEU A CA 1
ATOM 756 C C . LEU A 1 97 ? -10.175 2.339 16.781 1.00 78.12 97 LEU A C 1
ATOM 758 O O . LEU A 1 97 ? -10.620 2.300 17.930 1.00 78.12 97 LEU A O 1
ATOM 762 N N . LEU A 1 98 ? -8.871 2.278 16.505 1.00 83.00 98 LEU A N 1
ATOM 763 C CA . LEU A 1 98 ? -7.842 2.074 17.523 1.00 83.00 98 LEU A CA 1
ATOM 764 C C . LEU A 1 98 ? -7.761 3.233 18.522 1.00 83.00 98 LEU A C 1
ATOM 766 O O . LEU A 1 98 ? -7.568 2.981 19.709 1.00 83.00 98 LEU A O 1
ATOM 770 N N . ASP A 1 99 ? -7.969 4.482 18.097 1.00 85.38 99 ASP A N 1
ATOM 771 C CA . ASP A 1 99 ? -7.986 5.634 19.011 1.00 85.38 99 ASP A CA 1
ATOM 772 C C . ASP A 1 99 ? -9.066 5.491 20.096 1.00 85.38 99 ASP A C 1
ATOM 774 O O . ASP A 1 99 ? -8.826 5.748 21.282 1.00 85.38 99 ASP A O 1
ATOM 778 N N . ASN A 1 100 ? -10.255 5.026 19.708 1.00 80.81 100 ASN A N 1
ATOM 779 C CA . ASN A 1 100 ? -11.367 4.829 20.635 1.00 80.81 100 ASN A CA 1
ATOM 780 C C . ASN A 1 100 ? -11.088 3.685 21.618 1.00 80.81 100 ASN A C 1
ATOM 782 O O . ASN A 1 100 ? -11.291 3.837 22.830 1.00 80.81 100 ASN A O 1
ATOM 786 N N . GLU A 1 101 ? -10.582 2.557 21.120 1.00 83.31 101 GLU A N 1
ATOM 787 C CA . GLU A 1 101 ? -10.214 1.411 21.955 1.00 83.31 101 GLU A CA 1
ATOM 788 C C . GLU A 1 101 ? -9.053 1.744 22.897 1.00 83.31 101 GLU A C 1
ATOM 790 O O . GLU A 1 101 ? -9.081 1.387 24.079 1.00 83.31 101 GLU A O 1
ATOM 795 N N . TYR A 1 102 ? -8.076 2.519 22.424 1.00 88.44 102 TYR A N 1
ATOM 796 C CA . TYR A 1 102 ? -6.942 2.968 23.220 1.00 88.44 102 TYR A CA 1
ATOM 797 C C . TYR A 1 102 ? -7.379 3.823 24.412 1.00 88.44 102 TYR A C 1
ATOM 799 O O . TYR A 1 102 ? -6.870 3.646 25.522 1.00 88.44 102 TYR A O 1
ATOM 807 N N . VAL A 1 103 ? -8.363 4.714 24.248 1.00 89.06 103 VAL A N 1
ATOM 808 C CA . VAL A 1 103 ? -8.901 5.506 25.369 1.00 89.06 103 VAL A CA 1
ATOM 809 C C . VAL A 1 103 ? -9.518 4.604 26.443 1.00 89.06 103 VAL A C 1
ATOM 811 O O . VAL A 1 103 ? -9.320 4.844 27.642 1.00 89.06 103 VAL A O 1
ATOM 814 N N . ILE A 1 104 ? -10.250 3.563 26.040 1.00 88.75 104 ILE A N 1
ATOM 815 C CA . ILE A 1 104 ? -10.854 2.589 26.961 1.00 88.75 104 ILE A CA 1
ATOM 816 C C . ILE A 1 104 ? -9.757 1.793 27.672 1.00 88.75 104 ILE A C 1
ATOM 818 O O . ILE A 1 104 ? -9.743 1.722 28.906 1.00 88.75 104 ILE A O 1
ATOM 822 N N . PHE A 1 105 ? -8.798 1.267 26.914 1.00 91.31 105 PHE A N 1
ATOM 823 C CA . PHE A 1 105 ? -7.666 0.510 27.435 1.00 91.31 105 PHE A CA 1
ATOM 824 C C . PHE A 1 105 ? -6.821 1.339 28.415 1.00 91.31 105 PHE A C 1
ATOM 826 O O . PHE A 1 105 ? -6.521 0.894 29.524 1.00 91.31 105 PHE A O 1
ATOM 833 N N . ARG A 1 106 ? -6.538 2.604 28.090 1.00 93.19 106 ARG A N 1
ATOM 834 C CA . ARG A 1 106 ? -5.844 3.544 28.981 1.00 93.19 106 ARG A CA 1
ATOM 835 C C . ARG A 1 106 ? -6.600 3.747 30.293 1.00 93.19 106 ARG A C 1
ATOM 837 O O . ARG A 1 106 ? -5.988 3.725 31.361 1.00 93.19 106 ARG A O 1
ATOM 844 N N . LYS A 1 107 ? -7.925 3.935 30.247 1.00 92.69 107 LYS A N 1
ATOM 845 C CA . LYS A 1 107 ? -8.754 4.054 31.463 1.00 92.69 107 LYS A CA 1
ATOM 846 C C . LYS A 1 107 ? -8.688 2.783 32.312 1.00 92.69 107 LYS A C 1
ATOM 848 O O . LYS A 1 107 ? -8.608 2.885 33.537 1.00 92.69 107 LYS A O 1
ATOM 853 N N . TYR A 1 108 ? -8.705 1.610 31.681 1.00 93.25 108 TYR A N 1
ATOM 854 C CA . TYR A 1 108 ? -8.551 0.326 32.362 1.00 93.25 108 TYR A CA 1
ATOM 855 C C . TYR A 1 108 ? -7.197 0.224 33.085 1.00 93.25 108 TYR A C 1
ATOM 857 O O . TYR A 1 108 ? -7.170 -0.010 34.296 1.00 93.25 108 TYR A O 1
ATOM 865 N N . LEU A 1 109 ? -6.089 0.512 32.394 1.00 92.44 109 LEU A N 1
ATOM 866 C CA . LEU A 1 109 ? -4.746 0.493 32.986 1.00 92.44 109 LEU A CA 1
ATOM 867 C C . LEU A 1 109 ? -4.606 1.478 34.157 1.00 92.44 109 LEU A C 1
ATOM 869 O O . LEU A 1 109 ? -4.036 1.141 35.197 1.00 92.44 109 LEU A O 1
ATOM 873 N N . LEU A 1 110 ? -5.169 2.685 34.036 1.00 93.06 110 LEU A N 1
ATOM 874 C CA . LEU A 1 110 ? -5.155 3.675 35.118 1.00 93.06 110 LEU A CA 1
ATOM 875 C C . LEU A 1 110 ? -5.927 3.191 36.355 1.00 93.06 110 LEU A C 1
ATOM 877 O O . LEU A 1 110 ? -5.442 3.349 37.477 1.00 93.06 110 LEU A O 1
ATOM 881 N N . LYS A 1 111 ? -7.095 2.558 36.173 1.00 91.69 111 LYS A N 1
ATOM 882 C CA . LYS A 1 111 ? -7.851 1.951 37.282 1.00 91.69 111 LYS A CA 1
ATOM 883 C C . LYS A 1 111 ? -7.057 0.833 37.961 1.00 91.69 111 LYS A C 1
ATOM 885 O O . LYS A 1 111 ? -7.015 0.784 39.190 1.00 91.69 111 LYS A O 1
ATOM 890 N N . GLN A 1 112 ? -6.403 -0.028 37.182 1.00 90.12 112 GLN A N 1
ATOM 891 C CA . GLN A 1 112 ? -5.575 -1.112 37.713 1.00 90.12 112 GLN A CA 1
ATOM 892 C C . GLN A 1 112 ? -4.398 -0.564 38.535 1.00 90.12 112 GLN A C 1
ATOM 894 O O . GLN A 1 112 ? -4.185 -0.999 39.668 1.00 90.12 112 GLN A O 1
ATOM 899 N N . LYS A 1 113 ? -3.702 0.462 38.026 1.00 88.75 113 LYS A N 1
ATOM 900 C CA . LYS A 1 113 ? -2.620 1.153 38.745 1.00 88.75 113 LYS A CA 1
ATOM 901 C C . LYS A 1 113 ? -3.093 1.714 40.092 1.00 88.75 113 LYS A C 1
ATOM 903 O O . LYS A 1 113 ? -2.442 1.498 41.112 1.00 88.75 113 LYS A O 1
ATOM 908 N N . LEU A 1 114 ? -4.241 2.393 40.120 1.00 85.88 114 LEU A N 1
ATOM 909 C CA . LEU A 1 114 ? -4.804 2.954 41.355 1.00 85.88 114 LEU A CA 1
ATOM 910 C C . LEU A 1 114 ? -5.219 1.864 42.356 1.00 85.88 114 LEU A C 1
ATOM 912 O O . LEU A 1 114 ? -4.991 2.010 43.556 1.00 85.88 114 LEU A O 1
ATOM 916 N N . SER A 1 115 ? -5.781 0.751 41.876 1.00 80.69 115 SER A N 1
ATOM 917 C CA . SER A 1 115 ? -6.128 -0.395 42.725 1.00 80.69 115 SER A CA 1
ATOM 918 C C . SER A 1 115 ? -4.903 -1.038 43.378 1.00 80.69 115 SER A C 1
ATOM 920 O O . SER A 1 115 ? -5.007 -1.506 44.512 1.00 80.69 115 SER A O 1
ATOM 922 N N . LEU A 1 116 ? -3.767 -1.094 42.682 1.00 77.62 116 LEU A N 1
ATOM 923 C CA . LEU A 1 116 ? -2.526 -1.648 43.228 1.00 77.62 116 LEU A CA 1
ATOM 924 C C . LEU A 1 116 ? -1.958 -0.754 44.336 1.00 77.62 116 LEU A C 1
ATOM 926 O O . LEU A 1 116 ? -1.625 -1.248 45.410 1.00 77.62 116 LEU A O 1
ATOM 930 N N . HIS A 1 117 ? -1.960 0.568 44.141 1.00 65.19 117 HIS A N 1
ATOM 931 C CA . HIS A 1 117 ? -1.560 1.511 45.192 1.00 65.19 117 HIS A CA 1
ATOM 932 C C . HIS A 1 117 ? -2.474 1.452 46.426 1.00 65.19 117 HIS A C 1
ATOM 934 O O . HIS A 1 117 ? -1.993 1.559 47.552 1.00 65.19 117 HIS A O 1
ATOM 940 N N . LYS A 1 118 ? -3.780 1.217 46.245 1.00 59.78 118 LYS A N 1
ATOM 941 C CA . LYS A 1 118 ? -4.726 1.087 47.366 1.00 59.78 118 LYS A CA 1
ATOM 942 C C . LYS A 1 118 ? -4.496 -0.181 48.199 1.00 59.78 118 LYS A C 1
ATOM 944 O O . LYS A 1 118 ? -4.664 -0.140 49.413 1.00 59.78 118 LYS A O 1
ATOM 949 N N . LYS A 1 119 ? -4.068 -1.287 47.575 1.00 58.38 119 LYS A N 1
ATOM 950 C CA . LYS A 1 119 ? -3.727 -2.539 48.278 1.00 58.38 119 LYS A CA 1
ATOM 951 C C . LYS A 1 119 ? -2.433 -2.436 49.094 1.00 58.38 119 LYS A C 1
ATOM 953 O O . LYS A 1 119 ? -2.349 -3.057 50.146 1.00 58.38 119 LYS A O 1
ATOM 958 N N . HIS A 1 120 ? -1.476 -1.604 48.678 1.00 51.00 120 HIS A N 1
ATOM 959 C CA . HIS A 1 120 ? -0.262 -1.325 49.459 1.00 51.00 120 HIS A CA 1
ATOM 960 C C . HIS A 1 120 ? -0.449 -0.265 50.561 1.00 51.00 120 HIS A C 1
ATOM 962 O O . HIS A 1 120 ? 0.411 -0.132 51.425 1.00 51.00 120 HIS A O 1
ATOM 968 N N . GLY A 1 121 ? -1.573 0.461 50.579 1.00 48.72 121 GLY A N 1
ATOM 969 C CA . GLY A 1 121 ? -1.898 1.458 51.610 1.00 48.72 121 GLY A CA 1
ATOM 970 C C . GLY A 1 121 ? -2.737 0.940 52.788 1.00 48.72 121 GLY A C 1
ATOM 971 O O . GLY A 1 121 ? -3.185 1.742 53.602 1.00 48.72 121 GLY A O 1
ATOM 972 N N . HIS A 1 122 ? -3.019 -0.366 52.874 1.00 45.66 122 HIS A N 1
ATOM 973 C CA . HIS A 1 122 ? -3.834 -0.967 53.949 1.00 45.66 122 HIS A CA 1
ATOM 974 C C . HIS A 1 122 ? -3.107 -2.055 54.759 1.00 45.66 122 HIS A C 1
ATOM 976 O O . HIS A 1 122 ? -3.725 -2.729 55.579 1.00 45.66 122 HIS A O 1
ATOM 982 N N . SER A 1 123 ? -1.789 -2.195 54.585 1.00 43.81 123 SER A N 1
ATOM 983 C CA . SER A 1 123 ? -0.945 -3.099 55.379 1.00 43.81 123 SER A CA 1
ATOM 984 C C . SER A 1 123 ? -0.020 -2.378 56.370 1.00 43.81 123 SER A C 1
ATOM 986 O O . SER A 1 123 ? 0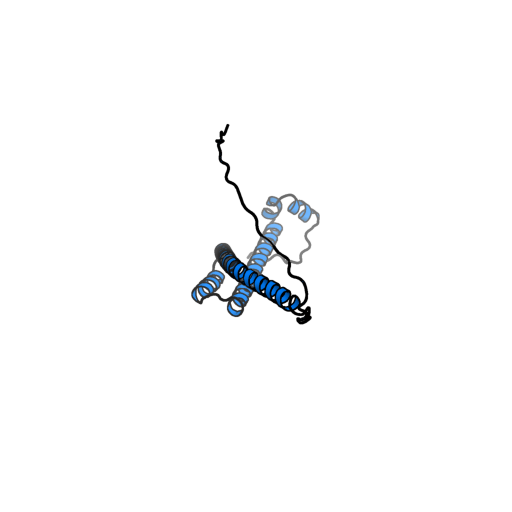.987 -2.950 56.778 1.00 43.81 123 SER A O 1
ATOM 988 N N . SER A 1 124 ? -0.343 -1.149 56.788 1.00 43.97 124 SER A N 1
ATOM 989 C CA . SER A 1 124 ? 0.208 -0.587 58.030 1.00 43.97 124 SER A CA 1
ATOM 99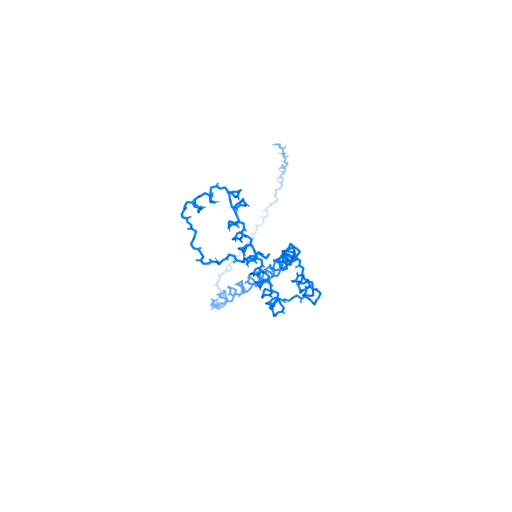0 C C . SER A 1 124 ? -0.789 -0.842 5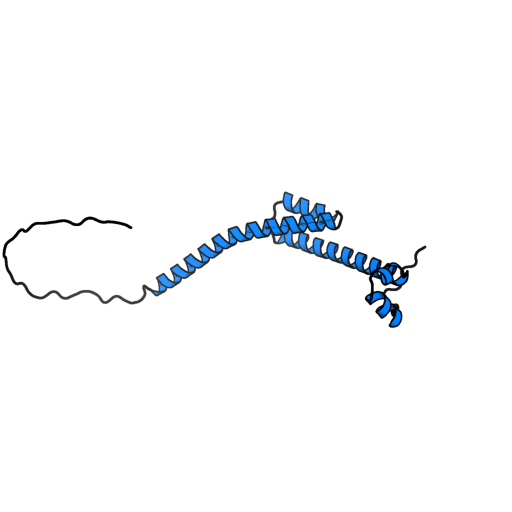9.152 1.00 43.97 124 SER A C 1
ATOM 992 O O . SER A 1 124 ? -1.934 -0.397 59.113 1.00 43.97 124 SER A O 1
ATOM 994 N N . GLY A 1 125 ? -0.346 -1.678 60.084 1.00 39.66 125 GLY A N 1
ATOM 995 C CA . GLY A 1 125 ? -1.159 -2.368 61.061 1.00 39.66 125 GLY A CA 1
ATOM 996 C C . GLY A 1 125 ? -1.888 -1.481 62.063 1.00 39.66 125 GLY A C 1
ATOM 997 O O . GLY A 1 125 ? -1.488 -0.373 62.408 1.00 39.66 125 GLY A O 1
ATOM 998 N N . LYS A 1 126 ? -2.955 -2.092 62.571 1.00 45.19 126 LYS A N 1
ATOM 999 C CA . LYS A 1 126 ? -3.586 -1.836 63.860 1.00 45.19 126 LYS A CA 1
ATOM 1000 C C . LYS A 1 126 ? -2.534 -1.671 64.966 1.00 45.19 126 LYS A C 1
ATOM 1002 O O . LYS A 1 126 ? -1.716 -2.566 65.162 1.00 45.19 126 LYS A O 1
ATOM 1007 N N . LEU A 1 127 ? -2.684 -0.634 65.782 1.00 39.03 127 LEU A N 1
ATOM 1008 C CA . LEU A 1 127 ? -2.569 -0.786 67.230 1.00 39.03 127 LEU A CA 1
ATOM 1009 C C . LEU A 1 127 ? -3.923 -0.414 67.843 1.00 39.03 127 LEU A C 1
ATOM 1011 O O . LEU A 1 127 ? -4.579 0.537 67.427 1.00 39.03 127 LEU A O 1
ATOM 1015 N N . SER A 1 128 ? -4.359 -1.299 68.731 1.00 41.91 128 SER A N 1
ATOM 1016 C CA . SER A 1 128 ? -5.689 -1.434 69.327 1.00 41.91 128 SER A CA 1
ATOM 1017 C C . SER A 1 128 ? -5.931 -0.448 70.496 1.00 41.91 128 SER A C 1
ATOM 1019 O O . SER A 1 128 ? -5.018 0.294 70.851 1.00 41.91 128 SER A O 1
ATOM 1021 N N . PRO A 1 129 ? -7.152 -0.417 71.080 1.00 56.28 129 PRO A N 1
ATOM 1022 C CA . PRO A 1 129 ? -7.643 0.630 71.987 1.00 56.28 129 PRO A CA 1
ATOM 1023 C C . PRO A 1 129 ? -7.184 0.434 73.450 1.00 56.28 129 PRO A C 1
ATOM 1025 O O . PRO A 1 129 ? -6.465 -0.521 73.736 1.00 56.28 129 PRO A O 1
ATOM 1028 N N . THR A 1 130 ? -7.699 1.280 74.364 1.00 40.75 130 THR A N 1
ATOM 1029 C CA . THR A 1 130 ? -7.503 1.390 75.844 1.00 40.75 130 THR A CA 1
ATOM 1030 C C . THR A 1 130 ? -6.450 2.459 76.205 1.00 40.75 130 THR A C 1
ATOM 1032 O O . THR A 1 130 ? -5.307 2.356 75.796 1.00 40.75 130 THR A O 1
ATOM 1035 N N . SER A 1 131 ? -6.760 3.570 76.883 1.00 37.53 131 SER A N 1
ATOM 1036 C CA . SER A 1 131 ? -7.297 3.633 78.244 1.00 37.53 131 SER A CA 1
ATOM 1037 C C . SER A 1 131 ? -8.055 4.935 78.525 1.00 37.53 131 SER A C 1
ATOM 1039 O O . SER A 1 131 ? -7.596 6.031 78.217 1.00 37.53 131 SER A O 1
ATOM 1041 N N . GLN A 1 132 ? -9.191 4.758 79.193 1.00 39.31 132 GLN A N 1
ATOM 1042 C CA . GLN A 1 132 ? -9.920 5.733 79.998 1.00 39.31 132 GLN A CA 1
ATOM 1043 C C . GLN A 1 132 ? -9.024 6.325 81.115 1.00 39.31 132 GLN A C 1
ATOM 1045 O O . GLN A 1 132 ? -8.078 5.663 81.544 1.00 39.31 132 GLN A O 1
ATOM 1050 N N . ALA A 1 133 ? -9.442 7.489 81.640 1.00 33.44 133 ALA A N 1
ATOM 1051 C CA . ALA A 1 133 ? -8.935 8.280 82.783 1.00 33.44 133 ALA A CA 1
ATOM 1052 C C . ALA A 1 133 ? -7.958 9.400 82.371 1.00 33.44 133 ALA A C 1
ATOM 1054 O O . ALA A 1 133 ? -6.945 9.139 81.747 1.00 33.44 133 ALA A O 1
ATOM 1055 N N . ALA A 1 134 ? -8.143 10.680 82.688 1.00 35.16 134 ALA A N 1
ATOM 1056 C CA . ALA A 1 134 ? -9.050 11.412 83.572 1.00 35.16 134 ALA A CA 1
ATOM 1057 C C . ALA A 1 134 ? -9.039 12.884 83.063 1.00 35.16 134 ALA A C 1
ATOM 1059 O O . ALA A 1 134 ? -8.104 13.264 82.368 1.00 35.16 134 ALA A O 1
ATOM 1060 N N . LYS A 1 135 ? -9.979 13.795 83.311 1.00 44.84 135 LYS A N 1
ATOM 1061 C CA . LYS A 1 135 ? -10.576 14.212 84.581 1.00 44.84 135 LYS A CA 1
ATOM 1062 C C . LYS A 1 135 ? -11.640 15.267 84.248 1.00 44.84 135 LYS A C 1
ATOM 1064 O O . LYS A 1 135 ? -11.377 16.170 83.457 1.00 44.84 135 LYS A O 1
ATOM 1069 N N . ASP A 1 136 ? -12.780 15.159 84.914 1.00 41.53 136 ASP A N 1
ATOM 1070 C CA . ASP A 1 136 ? -13.754 16.228 85.115 1.00 41.53 136 ASP A CA 1
ATOM 1071 C C . ASP A 1 136 ? -13.130 17.524 85.649 1.00 41.53 136 ASP A C 1
ATOM 1073 O O . ASP A 1 136 ? -12.241 17.482 86.506 1.00 41.53 136 ASP A O 1
ATOM 1077 N N . ARG A 1 137 ? -13.693 18.657 85.208 1.00 44.31 137 ARG A N 1
ATOM 1078 C CA . ARG A 1 137 ? -14.145 19.819 86.011 1.00 44.31 137 ARG A CA 1
ATOM 1079 C C . ARG A 1 137 ? -14.776 20.833 85.036 1.00 44.31 137 ARG A C 1
ATOM 1081 O O . ARG A 1 137 ? -14.124 21.218 84.077 1.00 44.31 137 ARG A O 1
ATOM 1088 N N . GLN A 1 138 ? -16.099 21.057 85.095 1.00 39.50 138 GLN A N 1
ATOM 1089 C CA . GLN A 1 138 ? -16.761 22.165 85.827 1.00 39.50 138 GLN A CA 1
ATOM 1090 C C . GLN A 1 138 ? -16.276 23.551 85.336 1.00 39.50 138 GLN A C 1
ATOM 1092 O O . GLN A 1 138 ? -15.079 23.766 85.258 1.00 39.50 138 GLN A O 1
ATOM 1097 N N . ASN A 1 139 ? -17.077 24.574 85.038 1.00 35.50 139 ASN A N 1
ATOM 1098 C CA . ASN A 1 139 ? -18.474 24.888 85.317 1.00 35.50 139 ASN A CA 1
ATOM 1099 C C . ASN A 1 139 ? -18.867 26.117 84.451 1.00 35.50 139 ASN A C 1
ATOM 1101 O O . ASN A 1 139 ? -18.000 26.906 84.094 1.00 35.50 139 ASN A O 1
ATOM 1105 N N . GLU A 1 140 ? -20.161 26.235 84.157 1.00 35.97 140 GLU A N 1
ATOM 1106 C CA . GLU A 1 140 ? -21.021 27.427 83.967 1.00 35.97 140 GLU A CA 1
ATOM 1107 C C . GLU A 1 140 ? -20.477 28.846 83.661 1.00 35.97 140 GLU A C 1
ATOM 1109 O O . GLU A 1 140 ? -19.571 29.360 84.309 1.00 35.97 140 GLU A O 1
ATOM 1114 N N . GLY A 1 141 ? -21.238 29.564 82.817 1.00 34.28 141 GLY A N 1
ATOM 1115 C CA . GLY A 1 141 ? -21.376 31.034 82.846 1.00 34.28 141 GLY A CA 1
ATOM 1116 C C . GLY A 1 141 ? -21.397 31.665 81.448 1.00 34.28 141 GLY A C 1
ATOM 1117 O O . GLY A 1 141 ? -20.367 31.748 80.800 1.00 34.28 141 GLY A O 1
ATOM 1118 N N . LEU A 1 142 ? -22.571 31.954 80.873 1.00 38.19 142 LEU A N 1
ATOM 1119 C CA . LEU A 1 142 ? -23.314 33.231 80.964 1.00 38.19 142 LEU A CA 1
ATOM 1120 C C . LEU A 1 142 ? -22.852 34.314 79.965 1.00 38.19 142 LEU A C 1
ATOM 1122 O O . LEU A 1 142 ? -21.742 34.811 80.074 1.00 38.19 142 LEU A O 1
ATOM 1126 N N . HIS A 1 143 ? -23.818 34.775 79.145 1.00 39.19 143 HIS A N 1
ATOM 1127 C CA . HIS A 1 143 ? -23.906 36.109 78.508 1.00 39.19 143 HIS A CA 1
ATOM 1128 C C . HIS A 1 143 ? -22.820 36.470 77.455 1.00 39.19 143 HIS A C 1
ATOM 1130 O O . HIS A 1 143 ? -21.685 36.050 77.545 1.00 39.19 143 HIS A O 1
ATOM 1136 N N . ALA A 1 144 ? -23.041 37.243 76.388 1.00 41.44 144 ALA A N 1
ATOM 1137 C CA . ALA A 1 144 ? -24.131 38.108 75.957 1.00 41.44 144 ALA A CA 1
ATOM 1138 C C . ALA A 1 144 ? -24.072 38.331 74.425 1.00 41.44 144 ALA A C 1
ATOM 1140 O O . ALA A 1 144 ? -23.060 38.109 73.767 1.00 41.44 144 ALA A O 1
ATOM 1141 N N . LYS A 1 145 ? -25.201 38.824 73.906 1.00 48.22 145 LYS A N 1
ATOM 1142 C CA . LYS A 1 145 ? -25.440 39.467 72.601 1.00 48.22 145 LYS A CA 1
ATOM 1143 C C . LYS A 1 145 ? -24.407 40.554 72.248 1.00 48.22 145 LYS A C 1
ATOM 1145 O O . LYS A 1 145 ? -23.952 41.227 73.157 1.00 48.22 145 LYS A O 1
ATOM 1150 N N . HIS A 1 146 ? -24.194 40.810 70.950 1.00 42.44 146 HIS A N 1
ATOM 1151 C CA . HIS A 1 146 ? -24.141 42.134 70.272 1.00 42.44 146 HIS A CA 1
ATOM 1152 C C . HIS A 1 146 ? -23.814 41.888 68.772 1.00 42.44 146 HIS A C 1
ATOM 1154 O O . HIS A 1 146 ? -22.827 41.236 68.467 1.00 42.44 146 HIS A O 1
ATOM 1160 N N . HIS A 1 147 ? -24.754 42.051 67.830 1.00 37.91 147 HIS A N 1
ATOM 1161 C CA . HIS A 1 147 ? -25.115 43.253 67.046 1.00 37.91 147 HIS A CA 1
ATOM 1162 C C . HIS A 1 147 ? -24.083 43.752 66.004 1.00 37.91 147 HIS A C 1
ATOM 1164 O O . HIS A 1 147 ? -22.981 44.131 66.375 1.00 37.91 147 HIS A O 1
ATOM 1170 N N . HIS A 1 148 ? -24.589 43.924 64.762 1.00 37.47 148 HIS A N 1
ATOM 1171 C CA . HIS A 1 148 ? -24.179 44.874 63.696 1.00 37.47 148 HIS A CA 1
ATOM 1172 C C . HIS A 1 148 ? -22.878 44.597 62.910 1.00 37.47 148 HIS A C 1
ATOM 1174 O O . HIS A 1 148 ? -21.927 44.073 63.460 1.00 37.47 148 HIS A O 1
ATOM 1180 N N . HIS A 1 149 ? -22.691 45.001 61.645 1.00 40.03 149 HIS A N 1
ATOM 1181 C CA . HIS A 1 149 ? -23.524 45.373 60.484 1.00 40.03 149 HIS A CA 1
ATOM 1182 C C . HIS A 1 149 ? -22.541 45.570 59.298 1.00 40.03 149 HIS A C 1
ATOM 1184 O O . HIS A 1 149 ? -21.397 45.946 59.520 1.00 40.03 149 HIS A O 1
ATOM 1190 N N . HIS A 1 150 ? -23.055 45.453 58.068 1.00 39.03 150 HIS A N 1
ATOM 1191 C CA . HIS A 1 150 ? -22.632 46.142 56.830 1.00 39.03 150 HIS A CA 1
ATOM 1192 C C . HIS A 1 150 ? -21.322 45.841 56.072 1.00 39.03 150 HIS A C 1
ATOM 1194 O O . HIS A 1 150 ? -20.227 45.814 56.616 1.00 39.03 150 HIS A O 1
ATOM 1200 N N . GLY A 1 151 ? -21.490 45.848 54.736 1.00 41.53 151 GLY A N 1
ATOM 1201 C CA . GLY A 1 151 ? -20.523 46.368 53.755 1.00 41.53 151 GLY A CA 1
ATOM 1202 C C . GLY A 1 151 ? -20.297 45.424 52.573 1.00 41.53 151 GLY A C 1
ATOM 1203 O O . GLY A 1 151 ? -19.373 44.629 52.615 1.00 41.53 151 GLY A O 1
ATOM 1204 N N . ILE A 1 152 ? -21.235 45.280 51.629 1.00 45.66 152 ILE A N 1
ATOM 1205 C CA . ILE A 1 152 ? -21.357 46.057 50.371 1.00 45.66 152 ILE A CA 1
ATOM 1206 C C . ILE A 1 152 ? -20.108 45.947 49.483 1.00 45.66 152 ILE A C 1
ATOM 1208 O O . ILE A 1 152 ? -19.035 46.431 49.824 1.00 45.66 152 ILE A O 1
ATOM 1212 N N . GLY A 1 153 ? -20.293 45.336 48.310 1.00 44.56 153 GLY A N 1
ATOM 1213 C CA . GLY A 1 153 ? -19.301 45.312 47.245 1.00 44.56 153 GLY A CA 1
ATOM 1214 C C . GLY A 1 153 ? -19.244 46.604 46.433 1.00 44.56 153 GLY A C 1
ATOM 1215 O O . GLY A 1 153 ? -20.139 47.443 46.474 1.00 44.56 153 GLY A O 1
ATOM 1216 N N . SER A 1 154 ? -18.209 46.719 45.613 1.00 49.59 154 SER A N 1
ATOM 1217 C CA . SER A 1 154 ? -18.286 47.386 44.316 1.00 49.59 154 SER A CA 1
ATOM 1218 C C . SER A 1 154 ? -17.134 46.923 43.447 1.00 49.59 154 SER A C 1
ATOM 1220 O O . SER A 1 154 ? -15.973 46.961 43.844 1.00 49.59 154 SER A O 1
ATOM 1222 N N . ALA A 1 155 ? -17.514 46.465 42.263 1.00 48.59 155 ALA A N 1
ATOM 1223 C CA . ALA A 1 155 ? -16.652 46.274 41.122 1.00 48.59 155 ALA A CA 1
ATOM 1224 C C . ALA A 1 155 ? -16.353 47.634 40.480 1.00 48.59 155 ALA A C 1
ATOM 1226 O O . ALA A 1 155 ? -17.262 48.455 40.331 1.00 48.59 155 ALA A O 1
ATOM 1227 N N . LYS A 1 156 ? -15.106 47.822 40.055 1.00 54.59 156 LYS A N 1
ATOM 1228 C CA . LYS A 1 156 ? -14.735 48.408 38.765 1.00 54.59 156 LYS A CA 1
ATOM 1229 C C . LYS A 1 156 ? -13.265 48.131 38.494 1.00 54.59 156 LYS A C 1
ATOM 1231 O O . LYS A 1 156 ? -12.468 48.301 39.439 1.00 54.59 156 LYS A O 1
#

Foldseek 3Di:
DDDQDPPPDDDDPVLVVQCVVDVVSLVVDPVSVSNVVVVVVVVQVVVLVVLVVVLVCCVVPPPDDPVLSVCSVVQSPDDPVSNVVSVVVVVVVVVVVVVVVVVVVVVVVVVVVVVVVVVVVPPPDDDDDDDDDDDDDDDDDDDDDDDDDDDDDDDD